Protein AF-A0A6G3WU14-F1 (afdb_monomer_lite)

Structure (mmCIF, N/CA/C/O backbone):
data_AF-A0A6G3WU14-F1
#
_entry.id   AF-A0A6G3WU14-F1
#
loop_
_atom_site.group_PDB
_atom_site.id
_atom_site.type_symbol
_atom_site.label_atom_id
_atom_site.label_alt_id
_atom_site.label_comp_id
_atom_site.label_asym_id
_atom_site.label_entity_id
_atom_site.label_seq_id
_atom_site.pdbx_PDB_ins_code
_atom_site.Cartn_x
_atom_site.Cartn_y
_atom_site.Cartn_z
_atom_site.occupancy
_atom_site.B_iso_or_equiv
_atom_site.auth_seq_id
_atom_site.auth_comp_id
_atom_site.auth_asym_id
_atom_site.auth_atom_id
_atom_site.pdbx_PDB_model_num
ATOM 1 N N . GLU A 1 1 ? -7.617 -18.499 13.714 1.00 46.16 1 GLU A N 1
ATOM 2 C CA . GLU A 1 1 ? -7.088 -19.145 12.499 1.00 46.16 1 GLU A CA 1
ATOM 3 C C . GLU A 1 1 ? -6.994 -18.082 11.418 1.00 46.16 1 GLU A C 1
ATOM 5 O O . GLU A 1 1 ? -7.949 -17.335 11.232 1.00 46.16 1 GLU A O 1
ATOM 10 N N . ALA A 1 2 ? -5.811 -17.883 10.846 1.00 54.62 2 ALA A N 1
ATOM 11 C CA . ALA A 1 2 ? -5.471 -16.683 10.086 1.00 54.62 2 ALA A CA 1
ATOM 12 C C . ALA A 1 2 ? -5.844 -16.809 8.593 1.00 54.62 2 ALA A C 1
ATOM 14 O O . ALA A 1 2 ? -5.089 -16.398 7.721 1.00 54.62 2 ALA A O 1
ATOM 15 N N . HIS A 1 3 ? -7.027 -17.362 8.307 1.00 56.00 3 HIS A N 1
ATOM 16 C CA . HIS A 1 3 ? -7.534 -17.634 6.950 1.00 56.00 3 HIS A CA 1
ATOM 17 C C . HIS A 1 3 ? -7.705 -16.389 6.070 1.00 56.00 3 HIS A C 1
ATOM 19 O O . HIS A 1 3 ? -7.928 -16.498 4.874 1.00 56.00 3 HIS A O 1
ATOM 25 N N . HIS A 1 4 ? -7.615 -15.186 6.641 1.00 61.22 4 HIS A N 1
ATOM 26 C CA . HIS A 1 4 ? -7.744 -13.945 5.877 1.00 61.22 4 HIS A CA 1
ATOM 27 C C . HIS A 1 4 ? -6.488 -13.577 5.078 1.00 61.22 4 HIS A C 1
ATOM 29 O O . HIS A 1 4 ? -6.608 -12.834 4.107 1.00 61.22 4 HIS A O 1
ATOM 35 N N . TRP A 1 5 ? -5.300 -14.068 5.456 1.00 67.44 5 TRP A N 1
ATOM 36 C CA . TRP A 1 5 ? -4.060 -13.680 4.768 1.00 67.44 5 TRP A CA 1
ATOM 37 C C . TRP A 1 5 ? -3.938 -14.304 3.377 1.00 67.44 5 TRP A C 1
ATOM 39 O O . TRP A 1 5 ? -3.324 -13.697 2.511 1.00 67.44 5 TRP A O 1
ATOM 49 N N . GLU A 1 6 ? -4.584 -15.449 3.135 1.00 69.81 6 GLU A N 1
ATOM 50 C CA . GLU A 1 6 ? -4.692 -16.047 1.795 1.00 69.81 6 GLU A CA 1
ATOM 51 C C . GLU A 1 6 ? -5.492 -15.168 0.820 1.00 69.81 6 GLU A C 1
ATOM 53 O O . GLU A 1 6 ? -5.347 -15.293 -0.392 1.00 69.81 6 GLU A O 1
ATOM 58 N N . GLY A 1 7 ? -6.322 -14.252 1.334 1.00 75.62 7 GL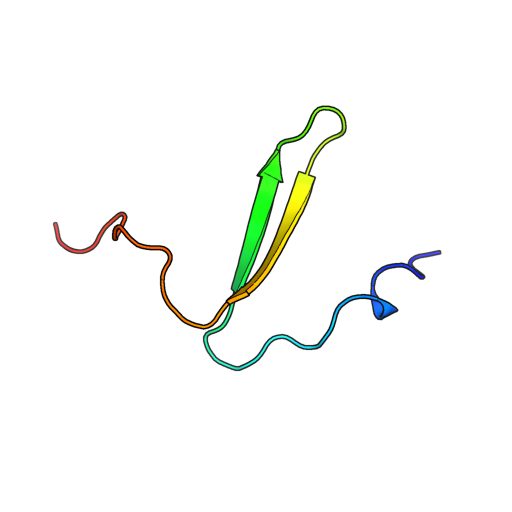Y A N 1
ATOM 59 C CA . GLY A 1 7 ? -7.046 -13.279 0.517 1.00 75.62 7 GLY A CA 1
ATOM 60 C C . GLY A 1 7 ? -6.170 -12.141 -0.016 1.00 75.62 7 GLY A C 1
ATOM 61 O O . GLY A 1 7 ? -6.625 -11.381 -0.871 1.00 75.62 7 GLY A O 1
ATOM 62 N N . LEU A 1 8 ? -4.934 -12.002 0.474 1.00 81.56 8 LEU A N 1
ATOM 63 C CA . LEU A 1 8 ? -3.981 -11.008 -0.006 1.00 81.56 8 LEU A CA 1
ATOM 64 C C . LEU A 1 8 ? -3.033 -11.650 -1.015 1.00 81.56 8 LEU A C 1
ATOM 66 O O . LEU A 1 8 ? -2.461 -12.711 -0.774 1.00 81.56 8 LEU A O 1
ATOM 70 N N . GLY A 1 9 ? -2.875 -10.990 -2.161 1.00 86.25 9 GLY A N 1
ATOM 71 C CA . GLY A 1 9 ? -1.898 -11.391 -3.163 1.00 86.25 9 GLY A CA 1
ATOM 72 C C . GLY A 1 9 ? -0.457 -11.243 -2.665 1.00 86.25 9 GLY A C 1
ATOM 73 O O . GLY A 1 9 ? -0.181 -10.737 -1.576 1.00 86.25 9 GLY A O 1
ATOM 74 N N . GLY A 1 10 ? 0.491 -11.691 -3.489 1.00 90.06 10 GLY A N 1
ATOM 75 C CA . GLY A 1 10 ? 1.907 -11.427 -3.248 1.00 90.06 10 GLY A CA 1
ATOM 76 C C . GLY A 1 10 ? 2.250 -9.943 -3.410 1.00 90.06 10 GLY A C 1
ATOM 77 O O . GLY A 1 10 ? 1.571 -9.207 -4.124 1.00 90.06 10 GLY A O 1
ATOM 78 N N . LEU A 1 11 ? 3.347 -9.522 -2.781 1.00 90.56 11 LEU A N 1
ATOM 79 C CA . LEU A 1 11 ? 3.906 -8.182 -2.939 1.00 90.56 11 LEU A CA 1
ATOM 80 C C . LEU A 1 11 ? 5.025 -8.221 -3.988 1.00 90.56 11 LEU A C 1
ATOM 82 O O . LEU A 1 11 ? 6.013 -8.940 -3.820 1.00 90.56 11 LEU A O 1
ATOM 86 N N . SER A 1 12 ? 4.860 -7.473 -5.077 1.00 93.75 12 SER A N 1
ATOM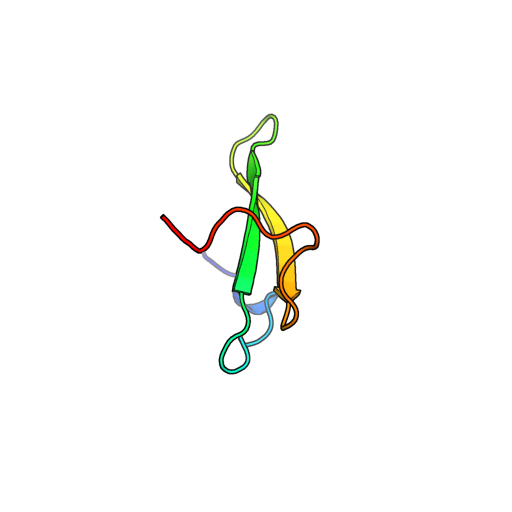 87 C CA . SER A 1 12 ? 5.864 -7.340 -6.134 1.00 93.75 12 SER A CA 1
ATOM 88 C C . SER A 1 12 ? 7.091 -6.564 -5.639 1.00 93.75 12 SER A C 1
ATOM 90 O O . SER A 1 12 ? 7.036 -5.823 -4.655 1.00 93.75 12 SER A O 1
ATOM 92 N N . ASN A 1 13 ? 8.228 -6.727 -6.325 1.00 93.56 13 ASN A N 1
ATOM 93 C CA . ASN A 1 13 ? 9.456 -6.007 -5.986 1.00 93.56 13 ASN A CA 1
ATOM 94 C C . ASN A 1 13 ? 9.226 -4.484 -6.008 1.00 93.56 13 ASN A C 1
ATOM 96 O O . ASN A 1 13 ? 8.583 -3.971 -6.923 1.00 93.56 13 ASN A O 1
ATOM 100 N N . CYS A 1 14 ? 9.735 -3.787 -4.987 1.00 89.94 14 CYS A N 1
ATOM 101 C CA . CYS A 1 14 ? 9.569 -2.341 -4.799 1.00 89.94 14 CYS A CA 1
ATOM 102 C C . CYS A 1 14 ? 8.109 -1.852 -4.735 1.00 89.94 14 CYS A C 1
ATOM 104 O O . CYS A 1 14 ? 7.856 -0.676 -4.972 1.00 89.94 14 C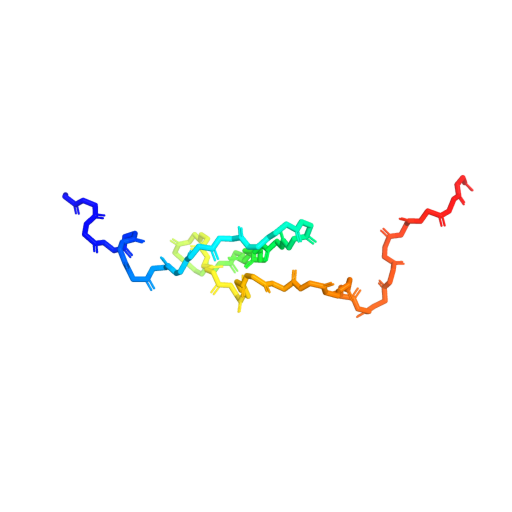YS A O 1
ATOM 106 N N . CYS A 1 15 ? 7.160 -2.730 -4.400 1.00 92.00 15 CYS A N 1
ATOM 107 C CA . CYS A 1 15 ? 5.774 -2.351 -4.142 1.00 92.00 15 CYS A CA 1
ATOM 108 C C . CYS A 1 15 ? 5.476 -2.334 -2.636 1.00 92.00 15 CYS A C 1
ATOM 110 O O . CYS A 1 15 ? 6.172 -2.974 -1.846 1.00 92.00 15 CYS A O 1
ATOM 112 N N . TRP A 1 16 ? 4.426 -1.628 -2.223 1.00 90.38 16 TRP A N 1
ATOM 113 C CA . TRP A 1 16 ? 4.034 -1.513 -0.812 1.00 90.38 16 TRP A CA 1
ATOM 114 C C . TRP A 1 16 ? 2.526 -1.646 -0.608 1.00 90.38 16 TRP A C 1
ATOM 116 O O . TRP A 1 16 ? 1.733 -1.757 -1.544 1.00 90.38 16 TRP A O 1
ATOM 126 N N . SER A 1 17 ? 2.138 -1.681 0.664 1.00 91.81 17 SER A N 1
ATOM 127 C CA . SER A 1 17 ? 0.748 -1.616 1.103 1.00 91.81 17 SER A CA 1
ATOM 128 C C . SER A 1 17 ? 0.553 -0.398 1.999 1.00 91.81 17 SER A C 1
ATOM 130 O O . SER A 1 17 ? 1.419 -0.095 2.818 1.00 91.81 17 SER A O 1
ATOM 132 N N . VAL A 1 18 ? -0.584 0.281 1.861 1.00 90.81 18 VAL A N 1
ATOM 133 C CA . VAL A 1 18 ? -0.946 1.437 2.689 1.00 90.81 18 VAL A CA 1
ATOM 134 C C . VAL A 1 18 ? -1.971 0.990 3.719 1.00 90.81 18 VAL A C 1
ATOM 136 O O . VAL A 1 18 ? -3.008 0.421 3.368 1.00 90.81 18 VAL A O 1
ATOM 139 N N . LEU A 1 19 ? -1.694 1.253 4.995 1.00 92.69 19 LEU A N 1
ATOM 140 C CA . LEU A 1 19 ? -2.633 1.026 6.088 1.00 92.69 19 LEU A CA 1
ATOM 141 C C . LEU A 1 19 ? -3.151 2.365 6.603 1.00 92.69 19 LEU A C 1
ATOM 143 O O . LEU A 1 19 ? -2.388 3.308 6.786 1.00 92.69 19 LEU A O 1
ATOM 147 N N . GLY A 1 20 ? -4.450 2.428 6.866 1.00 92.81 20 GLY A N 1
ATOM 148 C CA . GLY A 1 20 ? -5.087 3.565 7.519 1.00 92.81 20 GLY A CA 1
ATOM 149 C C . GLY A 1 20 ? -5.671 3.160 8.858 1.00 92.81 20 GLY A C 1
ATOM 150 O O . GLY A 1 20 ? -6.165 2.041 9.010 1.00 92.81 20 GLY A O 1
ATOM 151 N N . GLU A 1 21 ? -5.661 4.077 9.816 1.00 95.88 21 GLU A N 1
ATOM 152 C CA . GLU A 1 21 ? -6.395 3.901 11.062 1.00 95.88 21 GLU A CA 1
ATOM 153 C C . GLU A 1 21 ? -7.902 4.051 10.803 1.00 95.88 21 GLU A C 1
ATOM 155 O O . GLU A 1 21 ? -8.363 4.969 10.124 1.00 95.88 21 GLU A O 1
ATOM 160 N N . GLY A 1 22 ? -8.687 3.110 11.310 1.00 89.94 22 GLY A N 1
ATOM 161 C CA . GLY A 1 22 ? -10.140 3.164 11.334 1.00 89.94 22 GLY A CA 1
ATOM 162 C C . GLY A 1 22 ? -10.667 2.998 12.754 1.00 89.94 22 GLY A C 1
ATOM 163 O O . GLY A 1 22 ? -9.928 2.704 13.689 1.00 89.94 22 GLY A O 1
ATOM 164 N N . ALA A 1 23 ? -11.989 3.090 12.912 1.00 90.81 23 ALA A N 1
ATOM 165 C CA . ALA A 1 23 ? -12.660 3.002 14.216 1.00 90.81 23 ALA A CA 1
ATOM 166 C C . ALA A 1 23 ? -12.400 1.695 15.000 1.00 90.81 23 ALA A C 1
ATOM 168 O O . ALA A 1 23 ? -12.767 1.587 16.166 1.00 90.81 23 ALA A O 1
ATOM 169 N N . ARG A 1 24 ? -11.816 0.678 14.357 1.00 92.75 24 ARG A N 1
ATOM 170 C CA . ARG A 1 24 ? -11.504 -0.633 14.943 1.00 92.75 24 ARG A CA 1
ATOM 171 C C . ARG A 1 24 ? -10.038 -1.038 14.737 1.00 92.75 24 ARG A C 1
ATOM 173 O O . ARG A 1 24 ? -9.737 -2.228 14.729 1.00 92.75 24 ARG A O 1
ATOM 180 N N . GLY A 1 25 ? -9.146 -0.064 14.560 1.00 92.38 25 GLY A N 1
ATOM 181 C CA . GLY A 1 25 ? -7.723 -0.281 14.300 1.00 92.38 25 GLY A CA 1
ATOM 182 C C . GLY A 1 25 ? -7.373 -0.168 12.818 1.00 92.38 25 GLY A C 1
ATOM 183 O O . GLY A 1 25 ? -8.058 0.513 12.058 1.00 92.38 25 GLY A O 1
ATOM 184 N N . TRP A 1 26 ? -6.290 -0.819 12.405 1.00 92.88 26 TRP A N 1
ATOM 185 C CA . TRP A 1 26 ? -5.742 -0.688 11.056 1.00 92.88 26 TRP A CA 1
ATOM 186 C C . TRP A 1 26 ? -6.600 -1.387 9.999 1.00 92.88 26 TRP A C 1
ATOM 188 O O . TRP A 1 26 ? -7.041 -2.521 10.186 1.00 92.88 26 TRP A O 1
ATOM 198 N N . ARG A 1 27 ? -6.788 -0.727 8.855 1.00 91.12 27 ARG A N 1
ATOM 199 C CA . ARG A 1 27 ? -7.379 -1.307 7.645 1.00 91.12 27 ARG A CA 1
ATOM 200 C C . ARG A 1 27 ? -6.435 -1.144 6.460 1.00 91.12 27 ARG A C 1
ATOM 202 O O . ARG A 1 27 ? -5.791 -0.106 6.319 1.00 91.12 27 ARG A O 1
ATOM 209 N N . LEU A 1 28 ? -6.392 -2.156 5.602 1.00 90.06 28 LEU A N 1
ATOM 210 C CA . LEU A 1 28 ? -5.668 -2.105 4.337 1.00 90.06 28 LEU A CA 1
ATOM 211 C C . LEU A 1 28 ? -6.401 -1.175 3.365 1.00 90.06 28 LEU A C 1
ATOM 213 O O . LEU A 1 28 ? -7.575 -1.396 3.073 1.00 90.06 28 LEU A O 1
ATOM 217 N N . LEU A 1 29 ? -5.727 -0.115 2.925 1.00 90.00 29 LEU A N 1
ATOM 218 C CA . LEU A 1 29 ? -6.245 0.873 1.976 1.00 90.00 29 LEU A CA 1
ATOM 219 C C . LEU A 1 29 ? -5.803 0.548 0.550 1.00 90.00 29 LEU A C 1
ATOM 221 O O . LEU A 1 29 ? -6.616 0.575 -0.367 1.00 90.00 29 LEU A O 1
ATOM 225 N N . GLU A 1 30 ? -4.527 0.200 0.392 1.00 90.69 30 GLU A N 1
ATOM 226 C CA . GLU A 1 30 ? -3.912 -0.149 -0.888 1.00 90.69 30 GLU A CA 1
ATOM 227 C C . GLU A 1 30 ? -2.960 -1.325 -0.702 1.00 90.69 30 G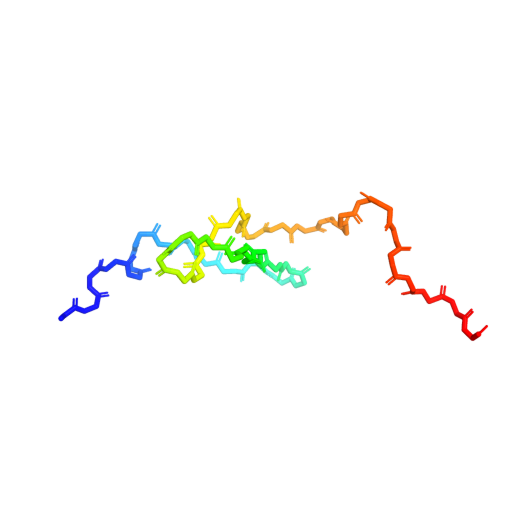LU A C 1
ATOM 229 O O . GLU A 1 30 ? -2.331 -1.464 0.349 1.00 90.69 30 GLU A O 1
ATOM 234 N N . HIS A 1 31 ? -2.836 -2.159 -1.729 1.00 91.88 31 HIS A N 1
ATOM 235 C CA . HIS A 1 31 ? -1.960 -3.320 -1.729 1.00 91.88 31 HIS A CA 1
ATOM 236 C C . HIS A 1 31 ? -1.253 -3.448 -3.073 1.00 91.88 31 HIS A C 1
ATOM 238 O O . HIS A 1 31 ? -1.888 -3.331 -4.119 1.00 91.88 31 HIS A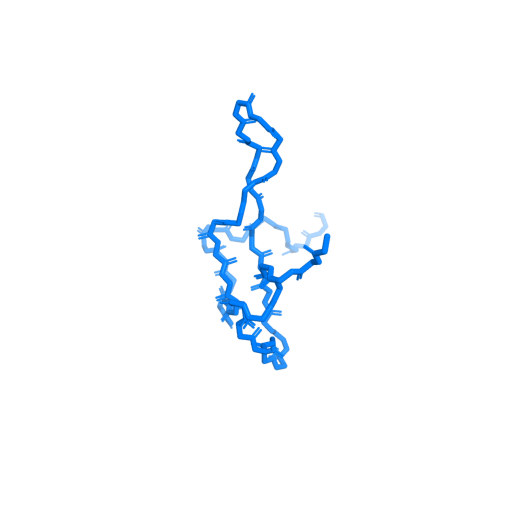 O 1
ATOM 244 N N . ASN A 1 32 ? 0.046 -3.736 -3.024 1.00 91.31 32 ASN A N 1
ATOM 245 C CA . ASN A 1 32 ? 0.904 -3.889 -4.195 1.00 91.31 32 ASN A CA 1
ATOM 246 C C . ASN A 1 32 ? 0.981 -2.631 -5.083 1.00 91.31 32 ASN A C 1
ATOM 248 O O . ASN A 1 32 ? 1.033 -2.727 -6.308 1.00 91.31 32 ASN A O 1
ATOM 252 N N . ALA A 1 33 ? 0.984 -1.447 -4.464 1.00 90.25 33 ALA A N 1
ATOM 253 C CA . ALA A 1 33 ? 1.213 -0.188 -5.167 1.00 90.25 33 ALA A CA 1
ATOM 254 C C . ALA A 1 33 ? 2.694 -0.078 -5.560 1.00 90.25 33 ALA A C 1
ATOM 256 O O . ALA A 1 33 ? 3.559 -0.248 -4.703 1.00 90.25 33 ALA A O 1
ATOM 257 N N . GLY A 1 34 ? 2.971 0.181 -6.842 1.00 85.50 34 GLY A N 1
ATOM 258 C CA . GLY A 1 34 ? 4.330 0.268 -7.405 1.00 85.50 34 GLY A CA 1
ATOM 259 C C . GLY A 1 34 ? 4.751 1.674 -7.842 1.00 85.50 34 GLY A C 1
ATOM 260 O O . GLY A 1 34 ? 5.800 1.844 -8.456 1.00 85.50 34 GLY A O 1
ATOM 261 N N . THR A 1 35 ? 3.925 2.679 -7.564 1.00 81.00 35 THR A N 1
ATOM 262 C CA . THR A 1 35 ? 4.180 4.090 -7.875 1.00 81.00 35 THR A CA 1
ATOM 263 C C . THR A 1 35 ? 3.954 4.896 -6.621 1.00 81.00 35 THR A C 1
ATOM 265 O O . THR A 1 35 ? 2.904 4.719 -6.001 1.00 81.00 35 THR A O 1
ATOM 268 N N . LEU A 1 36 ? 4.911 5.757 -6.261 1.00 68.12 36 LEU A N 1
ATOM 269 C CA . LEU A 1 36 ? 4.841 6.557 -5.039 1.00 68.12 36 LEU A CA 1
ATOM 270 C C . LEU A 1 36 ? 3.493 7.291 -4.989 1.00 68.12 36 LEU A C 1
ATOM 272 O O . LEU A 1 36 ? 3.082 7.812 -6.030 1.00 68.12 36 LEU A O 1
ATOM 276 N N . PRO A 1 37 ? 2.791 7.336 -3.839 1.00 64.25 37 PRO A N 1
ATOM 277 C CA . PRO A 1 37 ? 1.612 8.176 -3.741 1.00 64.25 37 PRO A CA 1
ATOM 278 C C . PRO A 1 37 ? 2.059 9.612 -4.013 1.00 64.25 37 PRO A C 1
ATOM 280 O O . PRO A 1 37 ? 2.920 10.139 -3.307 1.00 64.25 37 PRO A O 1
ATOM 283 N N . GLU A 1 38 ? 1.525 10.247 -5.052 1.00 62.75 38 GLU A N 1
ATOM 284 C CA . GLU A 1 38 ? 1.725 11.683 -5.201 1.00 62.75 38 GLU A CA 1
ATOM 285 C C . GLU A 1 38 ? 0.911 12.418 -4.117 1.00 62.75 38 GLU A C 1
ATOM 287 O O . GLU A 1 38 ? -0.246 12.051 -3.889 1.00 62.75 38 GLU A O 1
ATOM 292 N N . PRO A 1 39 ? 1.453 13.456 -3.449 1.00 61.41 39 PRO A N 1
ATOM 293 C CA . PRO A 1 39 ? 2.755 14.083 -3.648 1.00 61.41 39 PRO A CA 1
ATOM 294 C C . PRO A 1 39 ? 3.800 13.622 -2.616 1.00 61.41 39 PRO A C 1
ATOM 296 O O . PRO A 1 39 ? 3.550 13.621 -1.412 1.00 61.41 39 PRO A O 1
ATOM 299 N N . VAL A 1 40 ? 4.986 13.294 -3.138 1.00 63.28 40 VAL A N 1
ATOM 300 C CA . VAL A 1 40 ? 6.295 13.117 -2.477 1.00 63.28 40 VAL A CA 1
ATOM 301 C C . VAL A 1 40 ? 6.396 13.810 -1.106 1.00 63.28 40 VAL A C 1
ATOM 303 O O . VAL A 1 40 ? 6.725 14.992 -1.003 1.00 63.28 40 VAL A O 1
ATOM 306 N N . LEU A 1 41 ? 6.139 13.059 -0.031 1.00 60.41 41 LEU A N 1
ATOM 307 C CA . LEU A 1 41 ? 6.603 13.409 1.310 1.00 60.41 41 LEU A CA 1
ATOM 308 C C . LEU A 1 41 ? 8.073 12.992 1.412 1.00 60.41 41 LEU A C 1
ATOM 310 O O . LEU A 1 41 ? 8.361 11.873 1.821 1.00 60.41 41 LEU A O 1
ATOM 314 N N . GLY A 1 42 ? 8.965 13.910 1.039 1.00 60.97 42 GLY A N 1
ATOM 315 C CA . GLY A 1 42 ? 10.379 13.885 1.420 1.00 60.97 42 GLY A CA 1
ATOM 316 C C . GLY A 1 42 ? 11.305 13.059 0.526 1.00 60.97 42 GLY A C 1
ATOM 317 O O . GLY A 1 42 ? 11.235 11.838 0.504 1.00 60.97 42 GLY A O 1
ATOM 318 N N . ASP A 1 43 ? 12.152 13.765 -0.215 1.00 57.88 43 ASP A N 1
ATOM 319 C CA . ASP A 1 43 ? 13.625 13.768 -0.096 1.00 57.88 43 ASP A CA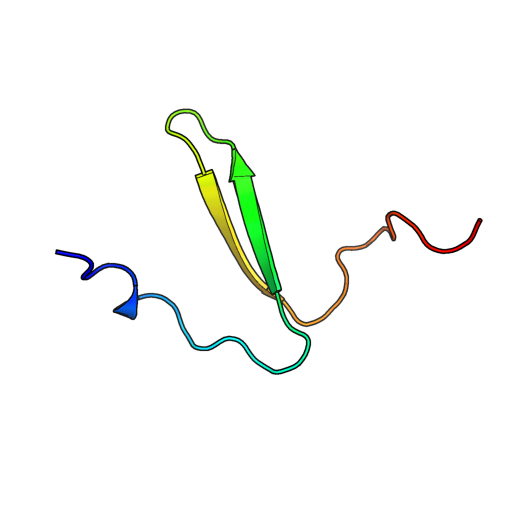 1
ATOM 320 C C . ASP A 1 43 ? 14.056 15.007 -0.921 1.00 57.88 43 ASP A C 1
ATOM 322 O O . ASP A 1 43 ? 13.570 15.195 -2.035 1.00 57.88 43 ASP A O 1
ATOM 326 N N . ASP A 1 44 ? 14.716 16.039 -0.394 1.00 54.12 44 ASP A N 1
ATOM 327 C CA . ASP A 1 44 ? 16.034 16.061 0.248 1.00 54.12 44 ASP A CA 1
ATOM 328 C C . ASP A 1 44 ? 16.155 17.254 1.236 1.00 54.12 44 ASP A C 1
ATOM 330 O O . ASP A 1 44 ? 15.660 18.339 0.928 1.00 54.12 44 ASP A O 1
ATOM 334 N N . ASP A 1 45 ? 16.844 17.022 2.366 1.00 51.72 45 ASP A N 1
ATOM 335 C CA . ASP A 1 45 ? 17.471 17.951 3.349 1.00 51.72 45 ASP A CA 1
ATOM 336 C C . ASP A 1 45 ? 16.714 19.189 3.904 1.00 51.72 45 ASP A C 1
ATOM 338 O O . ASP A 1 45 ? 16.491 20.197 3.192 1.00 51.72 45 ASP A O 1
#

pLDDT: mean 79.3, std 15.16, range [46.16, 95.88]

Sequence (45 aa):
EAHHWEGLGGLSNCCWSVLGEGARGWRLLEHNAGTLPEPVLGDDD

Secondary structure (DSSP, 8-state):
--TTGGGS-PPPTT-EEEEEEEBTEEEEEEEEE-SPPSS------

Foldseek 3Di:
DPVCCVVADDADPQFDWDWDQDPVGIDTPDGNHNDPPPPDPDDDD

Organism: NCBI:txid2706086

Radius of gyration: 13.57 Å; chains: 1; bounding box: 30×37×23 Å